Protein AF-A0A7D9N8J7-F1 (afdb_monomer)

Radius of gyration: 13.86 Å; Cα contacts (8 Å, |Δi|>4): 84; chains: 1; bounding box: 30×39×34 Å

pLDDT: mean 76.43, std 18.65, range [36.56, 96.25]

Solvent-accessible surface area (backbone atoms only — not comparable to full-atom values): 6047 Å² total; per-residue (Å²): 134,86,52,71,68,56,57,50,52,55,57,58,65,68,59,74,75,86,55,72,57,68,64,54,22,53,54,31,59,67,36,69,68,50,44,49,55,49,63,79,37,50,94,77,57,44,71,71,30,48,65,73,14,34,67,41,48,27,50,48,54,52,48,75,71,39,90,64,67,89,46,85,66,48,40,81,42,85,42,80,38,82,88,80,52,32,48,41,74,46,77,43,52,57,76,63,77,77,73,125

Nearest PDB structures (foldseek):
  6r1h-assembly2_B  TM=4.543E-01  e=5.244E+00  Arabidopsis thaliana
  6qpw-assembly1_E  TM=4.116E-01  e=9.368E+00  Saccharomyces cerevisiae S288C
  3h95-assembly1_A-2  TM=3.455E-01  e=7.721E+00  Homo sapiens

Mean predicted aligned error: 9.59 Å

Foldseek 3Di:
DDDPVNVVVVVVVVPPPPDPLVVLLVVLCVDPQNVVVCVVCVVLQDPVQSVVASNQSSVLVVQQPDPPCVDPQKHWDWDQDPVVSHIHIDIDGPVVVPDD

Secondary structure (DSSP, 8-state):
---HHHHHHHHHHHS---S-HHHHHHHHTTSHHHHHHHHHTTTT--HHHHHHHHHHHHHHHHHHHSS--SSTTEEEEEEEETTTTEEEEEEEEGGGGG--

InterPro domains:
  IPR009928 Primosomal DnaI, N-terminal [PF07319] (1-91)

Structure (mmCIF, N/CA/C/O backbone):
data_AF-A0A7D9N8J7-F1
#
_entry.id   AF-A0A7D9N8J7-F1
#
loop_
_atom_site.group_PDB
_atom_site.id
_atom_site.type_symbol
_atom_site.label_atom_id
_atom_site.label_alt_id
_atom_site.label_comp_id
_atom_site.label_asym_id
_atom_site.label_entity_id
_atom_site.label_seq_id
_atom_site.pdbx_PDB_ins_code
_atom_site.Cartn_x
_atom_site.Cartn_y
_atom_site.Cartn_z
_atom_site.occupancy
_atom_site.B_iso_or_equiv
_atom_site.auth_seq_id
_atom_site.auth_comp_id
_atom_site.auth_asym_id
_atom_site.auth_atom_id
_atom_site.pdbx_PDB_model_num
ATOM 1 N N . MET A 1 1 ? 2.608 -29.585 -0.948 1.00 43.84 1 MET A N 1
ATOM 2 C CA . MET A 1 1 ? 3.136 -28.575 -1.893 1.00 43.84 1 MET A CA 1
ATOM 3 C C . MET A 1 1 ? 3.108 -27.253 -1.153 1.00 43.84 1 MET A C 1
ATOM 5 O O . MET A 1 1 ? 2.087 -26.992 -0.536 1.00 43.84 1 MET A O 1
ATOM 9 N N . ARG A 1 2 ? 4.213 -26.500 -1.114 1.00 43.16 2 ARG A N 1
ATOM 10 C CA . ARG A 1 2 ? 4.204 -25.155 -0.517 1.00 43.16 2 ARG A CA 1
ATOM 11 C C . ARG A 1 2 ? 3.574 -24.191 -1.511 1.00 43.16 2 ARG A C 1
ATOM 13 O O . ARG A 1 2 ? 3.880 -24.290 -2.701 1.00 43.16 2 ARG A O 1
ATOM 20 N N . SER A 1 3 ? 2.700 -23.313 -1.042 1.00 54.78 3 SER A N 1
ATOM 21 C CA . SER A 1 3 ? 2.109 -22.279 -1.895 1.00 54.78 3 SER A CA 1
ATOM 22 C C . SER A 1 3 ? 3.145 -21.200 -2.191 1.00 54.78 3 SER A C 1
ATOM 24 O O . SER A 1 3 ? 4.033 -20.947 -1.375 1.00 54.78 3 SER A O 1
ATOM 26 N N . LEU A 1 4 ? 3.036 -20.547 -3.350 1.00 50.16 4 LEU A N 1
ATOM 27 C CA . LEU A 1 4 ? 3.903 -19.415 -3.690 1.00 50.16 4 LEU A CA 1
ATOM 28 C C . LEU A 1 4 ? 3.849 -18.342 -2.590 1.00 50.16 4 LEU A C 1
ATOM 30 O O . LEU A 1 4 ? 4.886 -17.813 -2.202 1.00 50.16 4 LEU A O 1
ATOM 34 N N . ASP A 1 5 ? 2.675 -18.139 -1.991 1.00 41.91 5 ASP A N 1
ATOM 35 C CA . ASP A 1 5 ? 2.451 -17.246 -0.851 1.00 41.91 5 ASP A CA 1
ATOM 36 C C . ASP A 1 5 ? 3.320 -17.576 0.375 1.00 41.91 5 ASP A C 1
ATOM 38 O O . ASP A 1 5 ? 3.827 -16.670 1.035 1.00 41.91 5 ASP A O 1
ATOM 42 N N . GLU A 1 6 ? 3.554 -18.861 0.669 1.00 47.78 6 GLU A N 1
ATOM 43 C CA . GLU A 1 6 ? 4.419 -19.277 1.785 1.00 47.78 6 GLU A CA 1
ATOM 44 C C . GLU A 1 6 ? 5.891 -18.977 1.495 1.00 47.78 6 GLU A C 1
ATOM 46 O O . GLU A 1 6 ? 6.622 -18.530 2.379 1.00 47.78 6 GLU A O 1
ATOM 51 N N . ILE A 1 7 ? 6.321 -19.179 0.246 1.00 56.47 7 ILE A N 1
ATOM 52 C CA . ILE A 1 7 ? 7.697 -18.910 -0.188 1.00 56.47 7 ILE A CA 1
ATOM 53 C C . ILE A 1 7 ? 7.980 -17.405 -0.127 1.00 56.47 7 ILE A C 1
ATOM 55 O O . ILE A 1 7 ? 9.031 -16.992 0.373 1.00 56.47 7 ILE A O 1
ATOM 59 N N . PHE A 1 8 ? 7.024 -16.585 -0.574 1.00 45.03 8 PHE A N 1
ATOM 60 C CA . PHE A 1 8 ? 7.106 -15.134 -0.455 1.00 45.03 8 PHE A CA 1
ATOM 61 C C . PHE A 1 8 ? 7.157 -14.712 1.016 1.00 45.03 8 PHE A C 1
ATOM 63 O O . PHE A 1 8 ? 8.079 -13.998 1.415 1.00 45.03 8 PHE A O 1
ATOM 70 N N . ALA A 1 9 ? 6.244 -15.212 1.855 1.00 52.72 9 ALA A N 1
ATOM 71 C CA . ALA A 1 9 ? 6.197 -14.875 3.275 1.00 52.72 9 ALA A CA 1
ATOM 72 C C . ALA A 1 9 ? 7.506 -15.205 4.019 1.00 52.72 9 ALA A C 1
ATOM 74 O O . ALA A 1 9 ? 7.957 -14.406 4.843 1.00 52.72 9 ALA A O 1
ATOM 75 N N . GLU A 1 10 ? 8.154 -16.339 3.726 1.00 55.59 10 GLU A N 1
ATOM 76 C CA . GLU A 1 10 ? 9.442 -16.711 4.331 1.00 55.59 10 GLU A CA 1
ATOM 77 C C . GLU A 1 10 ? 10.593 -15.776 3.922 1.00 55.59 10 GLU A C 1
ATOM 79 O O . GLU A 1 10 ? 11.420 -15.412 4.767 1.00 55.59 10 GLU A O 1
ATOM 84 N N . GLN A 1 11 ? 10.640 -15.350 2.654 1.00 51.75 11 GLN A N 1
ATOM 85 C CA . GLN A 1 11 ? 11.643 -14.397 2.163 1.00 51.75 11 GLN A CA 1
ATOM 86 C C . GLN A 1 11 ? 11.451 -13.005 2.781 1.00 51.75 11 GLN A C 1
ATOM 88 O O . GLN A 1 11 ? 12.419 -12.397 3.250 1.00 51.75 11 GLN A O 1
ATOM 93 N N . PHE A 1 12 ? 10.202 -12.545 2.903 1.00 52.69 12 PHE A N 1
ATOM 94 C CA . PHE A 1 12 ? 9.871 -11.278 3.563 1.00 52.69 12 PHE A CA 1
ATOM 95 C C . PHE A 1 12 ? 10.220 -11.275 5.054 1.00 52.69 12 PHE A C 1
ATOM 97 O O . PHE A 1 12 ? 10.725 -10.281 5.577 1.00 52.69 12 PHE A O 1
ATOM 104 N N . LYS A 1 13 ? 10.021 -12.400 5.752 1.00 52.97 13 LYS A N 1
ATOM 105 C CA . LYS A 1 13 ? 10.312 -12.527 7.190 1.00 52.97 13 LYS A CA 1
ATOM 106 C C . LYS A 1 13 ? 11.812 -12.480 7.503 1.00 52.97 13 LYS A C 1
ATOM 108 O O . LYS A 1 13 ? 12.195 -12.039 8.586 1.00 52.97 13 LYS A O 1
ATOM 113 N N . LYS A 1 14 ? 12.665 -12.932 6.572 1.00 49.94 14 LYS A N 1
ATOM 114 C CA . LYS A 1 14 ? 14.131 -12.955 6.735 1.00 49.94 14 LYS A CA 1
ATOM 115 C C . LYS A 1 14 ? 14.789 -11.584 6.580 1.00 49.94 14 LYS A C 1
ATOM 117 O O . LYS A 1 14 ? 15.832 -11.350 7.193 1.00 49.94 14 LYS A O 1
ATOM 122 N N . ARG A 1 15 ? 14.183 -10.654 5.836 1.00 53.06 15 ARG A N 1
ATOM 123 C CA . ARG A 1 15 ? 14.624 -9.254 5.761 1.00 53.06 15 ARG A CA 1
ATOM 124 C C . ARG A 1 15 ? 14.155 -8.495 7.002 1.00 53.06 15 ARG A C 1
ATOM 126 O O . ARG A 1 15 ? 13.198 -7.732 6.972 1.00 53.06 15 ARG A O 1
ATOM 133 N N . ASN A 1 16 ? 14.843 -8.734 8.117 1.00 44.56 16 ASN A N 1
ATOM 134 C CA . ASN A 1 16 ? 14.733 -8.003 9.381 1.00 44.56 16 ASN A CA 1
ATOM 135 C C . ASN A 1 16 ? 14.897 -6.481 9.153 1.00 44.56 16 ASN A C 1
ATOM 137 O O . ASN A 1 16 ? 15.972 -5.913 9.328 1.00 44.56 16 ASN A O 1
ATOM 141 N N . LEU A 1 17 ? 13.812 -5.810 8.763 1.00 49.56 17 LEU A N 1
ATOM 142 C CA . LEU A 1 17 ? 13.689 -4.362 8.625 1.00 49.56 17 LEU A CA 1
ATOM 143 C C . LEU A 1 17 ? 13.660 -3.726 10.025 1.00 49.56 17 LEU A C 1
ATOM 145 O O . LEU A 1 17 ? 12.630 -3.240 10.483 1.00 49.56 17 LEU A O 1
ATOM 149 N N . LYS A 1 18 ? 14.786 -3.753 10.741 1.00 44.84 18 LYS A N 1
ATOM 150 C CA . LYS A 1 18 ? 15.059 -2.835 11.858 1.00 44.84 18 LYS A CA 1
ATOM 151 C C . LYS A 1 18 ? 15.756 -1.588 11.309 1.00 44.84 18 LYS A C 1
ATOM 153 O O . LYS A 1 18 ? 16.873 -1.268 11.683 1.00 44.84 18 LYS A O 1
ATOM 158 N N . PHE A 1 19 ? 15.090 -0.917 10.382 1.00 46.72 19 PHE A N 1
ATOM 159 C CA . PHE A 1 19 ? 15.354 0.474 10.026 1.00 46.72 19 PHE A CA 1
ATOM 160 C C . PHE A 1 19 ? 14.127 1.271 10.441 1.00 46.72 19 PHE A C 1
ATOM 162 O O . PHE A 1 19 ? 13.075 0.670 10.653 1.00 46.72 19 PHE A O 1
ATOM 169 N N . ASP A 1 20 ? 14.259 2.579 10.632 1.00 57.53 20 ASP A N 1
ATOM 170 C CA . ASP A 1 20 ? 13.197 3.464 11.112 1.00 57.53 20 ASP A CA 1
ATOM 171 C C . ASP A 1 20 ? 11.986 3.458 10.153 1.00 57.53 20 ASP A C 1
ATOM 173 O O . ASP A 1 20 ? 11.822 4.311 9.278 1.00 57.53 20 ASP A O 1
ATOM 177 N N . LYS A 1 21 ? 11.156 2.410 10.280 1.00 54.03 21 LYS A N 1
ATOM 178 C CA . LYS A 1 21 ? 10.086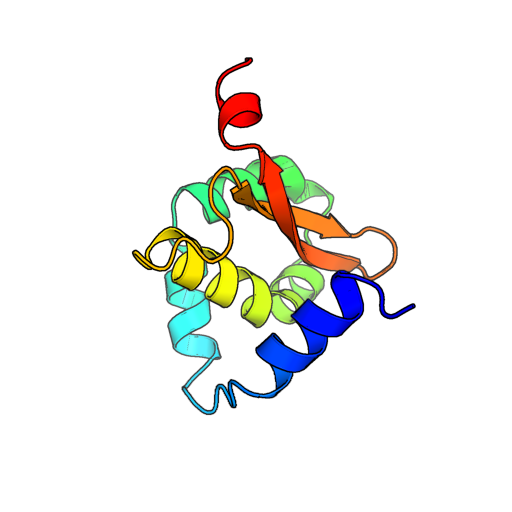 2.033 9.346 1.00 54.03 21 LYS A CA 1
ATOM 179 C C . LYS A 1 21 ? 9.091 3.160 9.171 1.00 54.03 21 LYS A C 1
ATOM 181 O O . LYS A 1 21 ? 8.436 3.238 8.144 1.00 54.03 21 LYS A O 1
ATOM 186 N N . LYS A 1 22 ? 8.950 4.009 10.185 1.00 58.03 22 LYS A N 1
ATOM 187 C CA . LYS A 1 22 ? 7.972 5.087 10.185 1.00 58.03 22 LYS A CA 1
ATOM 188 C C . LYS A 1 22 ? 8.411 6.218 9.257 1.00 58.03 22 LYS A C 1
ATOM 190 O O . LYS A 1 22 ? 7.606 6.683 8.455 1.00 58.03 22 LYS A O 1
ATOM 195 N N . SER A 1 23 ? 9.685 6.597 9.317 1.00 65.50 23 SER A N 1
ATOM 196 C CA . SER A 1 23 ? 10.274 7.641 8.474 1.00 65.50 23 SER A CA 1
ATOM 197 C C . SER A 1 23 ? 10.308 7.207 7.003 1.00 65.50 23 SER A C 1
ATOM 199 O O . SER A 1 23 ? 9.793 7.913 6.139 1.00 65.50 23 SER A O 1
ATOM 201 N N . LEU A 1 24 ? 10.776 5.984 6.733 1.00 68.75 24 LEU A N 1
ATOM 202 C CA . LEU A 1 24 ? 10.837 5.427 5.376 1.00 68.75 24 LEU A CA 1
ATOM 203 C C . LEU A 1 24 ? 9.453 5.124 4.781 1.00 68.75 24 LEU A C 1
ATOM 205 O O . LEU A 1 24 ? 9.224 5.334 3.593 1.00 68.75 24 LEU A O 1
ATOM 209 N N . ALA A 1 25 ? 8.492 4.677 5.593 1.00 69.19 25 ALA A N 1
ATOM 210 C CA . ALA A 1 25 ? 7.127 4.502 5.106 1.00 69.19 25 ALA A CA 1
ATOM 211 C C . ALA A 1 25 ? 6.448 5.843 4.808 1.00 69.19 25 ALA A C 1
ATOM 213 O O . ALA A 1 25 ? 5.637 5.915 3.892 1.00 69.19 25 ALA A O 1
ATOM 214 N N . THR A 1 26 ? 6.793 6.913 5.531 1.00 75.38 26 THR A N 1
ATOM 215 C CA . THR A 1 26 ? 6.281 8.258 5.227 1.00 75.38 26 THR A CA 1
ATOM 216 C C . THR A 1 26 ? 6.816 8.765 3.886 1.00 75.38 26 THR A C 1
ATOM 218 O O . THR A 1 26 ? 6.080 9.399 3.134 1.00 75.38 26 THR A O 1
ATOM 221 N N . GLU A 1 27 ? 8.063 8.443 3.539 1.00 84.62 27 GLU A N 1
ATOM 222 C CA . GLU A 1 27 ? 8.602 8.698 2.200 1.00 84.62 27 GLU A CA 1
ATOM 223 C C . GLU A 1 27 ? 7.856 7.888 1.130 1.00 84.62 27 GLU A C 1
ATOM 225 O O . GLU A 1 27 ? 7.445 8.448 0.117 1.00 84.62 27 GLU A O 1
ATOM 230 N N . ALA A 1 28 ? 7.574 6.608 1.385 1.00 88.94 28 ALA A N 1
ATOM 231 C CA . ALA A 1 28 ? 6.815 5.768 0.460 1.00 88.94 28 ALA A CA 1
ATOM 232 C C . ALA A 1 28 ? 5.384 6.289 0.208 1.00 88.94 28 ALA A C 1
ATOM 234 O O . ALA A 1 28 ? 4.879 6.180 -0.905 1.00 88.94 28 ALA A O 1
ATOM 235 N N . LEU A 1 29 ? 4.747 6.937 1.193 1.00 90.88 29 LEU A N 1
ATOM 236 C CA . LEU A 1 29 ? 3.458 7.621 0.996 1.00 90.88 29 LEU A CA 1
ATOM 237 C C . LEU A 1 29 ? 3.537 8.803 0.022 1.00 90.88 29 LEU A C 1
ATOM 239 O O . LEU A 1 29 ? 2.502 9.274 -0.454 1.00 90.88 29 LEU A O 1
ATOM 243 N N . ASN A 1 30 ? 4.737 9.311 -0.267 1.00 92.88 30 ASN A N 1
ATOM 244 C CA . ASN A 1 30 ? 4.918 10.371 -1.245 1.00 92.88 30 ASN A CA 1
ATOM 245 C C . ASN A 1 30 ? 5.026 9.881 -2.684 1.00 92.88 30 ASN A C 1
ATOM 247 O O . ASN A 1 30 ? 4.901 10.718 -3.584 1.00 92.88 30 ASN A O 1
ATOM 251 N N . ASP A 1 31 ? 5.197 8.577 -2.889 1.00 94.31 31 ASP A N 1
ATOM 252 C CA . ASP A 1 31 ? 5.302 7.974 -4.206 1.00 94.31 31 ASP A CA 1
ATOM 253 C C . ASP A 1 31 ? 4.029 8.216 -5.048 1.00 94.31 31 ASP A C 1
ATOM 255 O O . ASP A 1 31 ? 2.916 8.061 -4.530 1.00 94.31 31 ASP A O 1
ATOM 259 N N . PRO A 1 32 ? 4.149 8.603 -6.336 1.00 94.94 32 PRO A N 1
ATOM 260 C CA . PRO A 1 32 ? 2.989 8.916 -7.172 1.00 94.94 32 PRO A CA 1
ATOM 261 C C . PRO A 1 32 ? 1.992 7.762 -7.313 1.00 94.94 32 PRO A C 1
ATOM 263 O O . PRO A 1 32 ? 0.783 7.996 -7.311 1.00 94.94 32 PRO A O 1
ATOM 266 N N . GLU A 1 33 ? 2.477 6.524 -7.406 1.00 93.88 33 GLU A N 1
ATOM 267 C CA . GLU A 1 33 ? 1.628 5.349 -7.603 1.00 93.88 33 GLU A CA 1
ATOM 268 C C . GLU A 1 33 ? 0.883 4.990 -6.316 1.00 93.88 33 GLU A C 1
ATOM 270 O O . GLU A 1 33 ? -0.322 4.735 -6.338 1.00 93.88 33 GLU A O 1
ATOM 275 N N . VAL A 1 34 ? 1.567 5.105 -5.172 1.00 95.38 34 VAL A N 1
ATOM 276 C CA . VAL A 1 34 ? 0.949 4.983 -3.845 1.00 95.38 34 VAL A CA 1
ATOM 277 C C . VAL A 1 34 ? -0.133 6.046 -3.657 1.00 95.38 34 VAL A C 1
ATOM 279 O O . VAL A 1 34 ? -1.257 5.720 -3.277 1.00 95.38 34 VAL A O 1
ATOM 282 N N . LYS A 1 35 ? 0.158 7.317 -3.961 1.00 95.94 35 LYS A N 1
ATOM 283 C CA . LYS A 1 35 ? -0.823 8.411 -3.863 1.00 95.94 35 LYS A CA 1
ATOM 284 C C . LYS A 1 35 ? -2.040 8.172 -4.751 1.00 95.94 35 LYS A C 1
ATOM 286 O O . LYS A 1 35 ? -3.167 8.379 -4.298 1.00 95.94 35 LYS A O 1
ATOM 291 N N . ASN A 1 36 ? -1.827 7.721 -5.988 1.00 96.25 36 ASN A N 1
ATOM 292 C CA . ASN A 1 36 ? -2.914 7.406 -6.907 1.00 96.25 36 ASN A CA 1
ATOM 293 C C . ASN A 1 36 ? -3.791 6.269 -6.363 1.00 96.25 36 ASN A C 1
ATOM 295 O O . ASN A 1 36 ? -5.008 6.426 -6.268 1.00 96.25 36 ASN A O 1
ATOM 299 N N . PHE A 1 37 ? -3.173 5.174 -5.914 1.00 96.12 37 PHE A N 1
ATOM 300 C CA . PHE A 1 37 ? -3.880 4.040 -5.324 1.00 96.12 37 PHE A CA 1
ATOM 301 C C . PHE A 1 37 ? -4.710 4.447 -4.095 1.00 96.12 37 PHE A C 1
ATOM 303 O O . PHE A 1 37 ? -5.885 4.087 -3.990 1.00 96.12 37 PHE A O 1
ATOM 310 N N . LEU A 1 38 ? -4.131 5.237 -3.183 1.00 95.19 38 LEU A N 1
ATOM 311 C CA . LEU A 1 38 ? -4.829 5.737 -1.996 1.00 95.19 38 LEU A CA 1
ATOM 312 C C . LEU A 1 38 ? -6.004 6.650 -2.363 1.00 95.19 38 LEU A C 1
ATOM 314 O O . LEU A 1 38 ? -7.060 6.551 -1.747 1.00 95.19 38 LEU A O 1
ATOM 318 N N . SER A 1 39 ? -5.849 7.503 -3.378 1.00 95.50 39 SER A N 1
ATOM 319 C CA . SER A 1 39 ? -6.918 8.383 -3.865 1.00 95.50 39 SER A CA 1
ATOM 320 C C . SER A 1 39 ? -8.089 7.591 -4.454 1.00 95.50 39 SER A C 1
ATOM 322 O O . SER A 1 39 ? -9.246 7.844 -4.114 1.00 95.50 39 SER A O 1
ATOM 324 N N . GLN A 1 40 ? -7.793 6.581 -5.279 1.00 95.88 40 GLN A N 1
ATOM 325 C CA . GLN A 1 40 ? -8.797 5.705 -5.894 1.00 95.88 40 GLN A CA 1
ATOM 326 C C . GLN A 1 40 ? -9.563 4.858 -4.868 1.00 95.88 40 GLN A C 1
ATOM 328 O O . GLN A 1 40 ? -10.709 4.493 -5.107 1.00 95.88 40 GLN A O 1
ATOM 333 N N . ASN A 1 41 ? -8.950 4.574 -3.718 1.00 93.94 41 ASN A N 1
ATOM 334 C CA . ASN A 1 41 ? -9.512 3.725 -2.668 1.00 93.94 41 ASN A CA 1
ATOM 335 C C . ASN A 1 41 ? -9.808 4.498 -1.370 1.00 93.94 41 ASN A C 1
ATOM 337 O O . ASN A 1 41 ? -9.938 3.889 -0.306 1.00 93.94 41 ASN A O 1
ATOM 341 N N . LYS A 1 42 ? -9.919 5.831 -1.432 1.00 92.12 42 LYS A N 1
ATOM 342 C CA . LYS A 1 42 ? -10.066 6.707 -0.254 1.00 92.12 42 LYS A CA 1
ATOM 343 C C . LYS A 1 42 ? -11.257 6.346 0.642 1.00 92.12 42 LYS A C 1
ATOM 345 O O . LYS A 1 42 ? -11.188 6.528 1.852 1.00 92.12 42 LYS A O 1
ATOM 350 N N . ASP A 1 43 ? -12.325 5.806 0.053 1.00 93.94 43 ASP A N 1
ATOM 351 C CA . ASP A 1 43 ? -13.550 5.437 0.770 1.00 93.94 43 ASP A CA 1
ATOM 352 C C . ASP A 1 43 ? -13.387 4.115 1.547 1.00 93.94 43 ASP A C 1
ATOM 354 O O . ASP A 1 43 ? -14.125 3.840 2.491 1.00 93.94 43 ASP A O 1
ATOM 358 N N . LEU A 1 44 ? -12.391 3.302 1.176 1.00 92.62 44 LEU A N 1
ATOM 359 C CA . LEU A 1 44 ? -12.079 2.011 1.793 1.00 92.62 44 LEU A CA 1
ATOM 360 C C . LEU A 1 44 ? -10.887 2.107 2.755 1.00 92.62 44 LEU A C 1
ATOM 362 O O . LEU A 1 44 ? -10.850 1.428 3.784 1.00 92.62 44 LEU A O 1
ATOM 366 N N . ILE A 1 45 ? -9.903 2.949 2.434 1.00 94.00 45 ILE A N 1
ATOM 367 C CA . ILE A 1 45 ? -8.630 3.036 3.149 1.00 94.00 45 ILE A CA 1
ATOM 368 C C . ILE A 1 45 ? -8.705 4.119 4.224 1.00 94.00 45 ILE A C 1
ATOM 370 O O . ILE A 1 45 ? -8.422 5.294 4.012 1.00 94.00 45 ILE A O 1
ATOM 374 N N . THR A 1 46 ? -9.047 3.688 5.433 1.00 94.06 46 THR A N 1
ATOM 375 C CA . THR A 1 46 ? -9.016 4.540 6.629 1.00 94.06 46 THR A CA 1
ATOM 376 C C . THR A 1 46 ? -7.593 4.692 7.187 1.00 94.06 46 THR A C 1
ATOM 378 O O . THR A 1 46 ? -6.717 3.864 6.930 1.00 94.06 46 THR A O 1
ATOM 381 N N . GLN A 1 47 ? -7.356 5.702 8.034 1.00 89.62 47 GLN A N 1
ATOM 382 C CA . GLN A 1 47 ? -6.051 5.902 8.684 1.00 89.62 47 GLN A CA 1
ATOM 383 C C . GLN A 1 47 ? -5.538 4.662 9.454 1.00 89.62 47 GLN A C 1
ATOM 385 O O . GLN A 1 47 ? -4.347 4.362 9.359 1.00 89.62 47 GLN A O 1
ATOM 390 N N . PRO A 1 48 ? -6.373 3.891 10.186 1.00 91.56 48 PRO A N 1
ATOM 391 C CA . PRO A 1 48 ? -5.931 2.640 10.803 1.00 91.56 48 PRO A CA 1
ATOM 392 C C . PRO A 1 48 ? -5.447 1.590 9.796 1.00 91.56 48 PRO A C 1
ATOM 394 O O . PRO A 1 48 ? -4.450 0.917 10.060 1.00 91.56 48 PRO A O 1
ATOM 397 N N . ILE A 1 49 ? -6.125 1.459 8.651 1.00 91.81 49 ILE A N 1
ATOM 398 C CA . ILE A 1 49 ? -5.734 0.542 7.568 1.00 91.81 49 ILE A CA 1
ATOM 399 C C . ILE A 1 49 ? -4.402 0.995 6.975 1.00 91.81 49 ILE A C 1
ATOM 401 O O . ILE A 1 49 ? -3.475 0.194 6.851 1.00 91.81 49 ILE A O 1
ATOM 405 N N . LEU A 1 50 ? -4.274 2.293 6.694 1.00 89.81 50 LEU A N 1
ATOM 406 C CA . LEU A 1 50 ? -3.045 2.891 6.188 1.00 89.81 50 LEU A CA 1
ATOM 407 C C . LEU A 1 50 ? -1.863 2.619 7.127 1.00 89.81 50 LEU A C 1
ATOM 409 O O . LEU A 1 50 ? -0.846 2.082 6.698 1.00 89.81 50 LEU A O 1
ATOM 413 N N . ASN A 1 51 ? -2.034 2.891 8.425 1.00 87.19 51 ASN A N 1
ATOM 414 C CA . ASN A 1 51 ? -1.006 2.688 9.448 1.00 87.19 51 ASN A CA 1
ATOM 415 C C . ASN A 1 51 ? -0.548 1.225 9.547 1.00 87.19 51 ASN A C 1
ATOM 417 O O . ASN A 1 51 ? 0.647 0.961 9.677 1.00 87.19 51 ASN A O 1
ATOM 421 N N . ARG A 1 52 ? -1.484 0.269 9.472 1.00 87.31 52 ARG A N 1
ATOM 422 C CA . ARG A 1 52 ? -1.172 -1.172 9.484 1.00 87.31 52 ARG A CA 1
ATOM 423 C C . ARG A 1 52 ? -0.423 -1.617 8.230 1.00 87.31 52 ARG A C 1
ATOM 425 O O . ARG A 1 52 ? 0.353 -2.564 8.292 1.00 87.31 52 ARG A O 1
ATOM 432 N N . SER A 1 53 ? -0.631 -0.915 7.122 1.00 92.00 53 SER A N 1
ATOM 433 C CA . SER A 1 53 ? -0.109 -1.290 5.809 1.00 92.00 53 SER A CA 1
ATOM 434 C C . SER A 1 53 ? 1.186 -0.572 5.428 1.00 92.00 53 SER A C 1
ATOM 436 O O . SER A 1 53 ? 1.758 -0.871 4.385 1.00 92.00 53 SER A O 1
ATOM 438 N N . LEU A 1 54 ? 1.694 0.333 6.274 1.00 88.81 54 LEU A N 1
ATOM 439 C CA . LEU A 1 54 ? 2.912 1.114 6.019 1.00 88.81 54 LEU A CA 1
ATOM 440 C C . LEU A 1 54 ? 4.125 0.254 5.636 1.00 88.81 54 LEU A C 1
ATOM 442 O O . LEU A 1 54 ? 4.908 0.656 4.782 1.00 88.81 54 LEU A O 1
ATOM 446 N N . SER A 1 55 ? 4.271 -0.937 6.232 1.00 87.06 55 SER A N 1
ATOM 447 C CA . SER A 1 55 ? 5.370 -1.851 5.874 1.00 87.06 55 SER A CA 1
ATOM 448 C C . SER A 1 55 ? 5.239 -2.380 4.442 1.00 87.06 55 SER A C 1
ATOM 450 O O . SER A 1 55 ? 6.236 -2.436 3.733 1.00 87.06 55 SER A O 1
ATOM 452 N N . ASN A 1 56 ? 4.022 -2.709 4.002 1.00 90.06 56 ASN A N 1
ATOM 453 C CA . ASN A 1 56 ? 3.766 -3.202 2.647 1.00 90.06 56 ASN A CA 1
ATOM 454 C C . ASN A 1 56 ? 3.904 -2.082 1.611 1.00 90.06 56 ASN A C 1
ATOM 456 O O . ASN A 1 56 ? 4.459 -2.298 0.544 1.00 90.06 56 ASN A O 1
ATOM 460 N N . ILE A 1 57 ? 3.450 -0.870 1.939 1.00 91.50 57 ILE A N 1
ATOM 461 C CA . ILE A 1 57 ? 3.612 0.302 1.067 1.00 91.50 57 ILE A CA 1
ATOM 462 C C . ILE A 1 57 ? 5.097 0.622 0.866 1.00 91.50 57 ILE A C 1
ATOM 464 O O . ILE A 1 57 ? 5.531 0.860 -0.257 1.00 91.50 57 ILE A O 1
ATOM 468 N N . TYR A 1 58 ? 5.884 0.600 1.945 1.00 90.44 58 TYR A N 1
ATOM 469 C CA . TYR A 1 58 ? 7.331 0.777 1.856 1.00 90.44 58 TYR A CA 1
ATOM 470 C C . TYR A 1 58 ? 7.979 -0.294 0.972 1.00 90.44 58 TYR A C 1
ATOM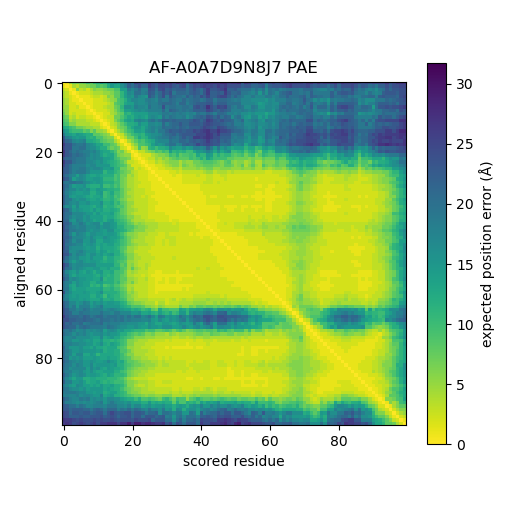 472 O O . TYR A 1 58 ? 8.744 0.031 0.067 1.00 90.44 58 TYR A O 1
ATOM 480 N N . GLU A 1 59 ? 7.647 -1.562 1.211 1.00 86.81 59 GLU A N 1
ATOM 481 C CA . GLU A 1 59 ? 8.222 -2.684 0.473 1.00 86.81 59 GLU A CA 1
ATOM 482 C C . GLU A 1 59 ? 7.849 -2.638 -1.019 1.00 86.81 59 GLU A C 1
ATOM 484 O O . GLU A 1 59 ? 8.699 -2.884 -1.868 1.00 86.81 59 GLU A O 1
ATOM 489 N N . PHE A 1 60 ? 6.628 -2.217 -1.355 1.00 91.06 60 PHE A N 1
ATOM 490 C CA . PHE A 1 60 ? 6.197 -1.973 -2.731 1.00 91.06 60 PHE A CA 1
ATOM 491 C C . PHE A 1 60 ? 7.084 -0.939 -3.444 1.00 91.06 60 PHE A C 1
ATOM 493 O O . PHE A 1 60 ? 7.619 -1.211 -4.521 1.00 91.06 60 PHE A O 1
ATOM 500 N N . VAL A 1 61 ? 7.293 0.230 -2.825 1.00 90.81 61 VAL A N 1
ATOM 501 C CA . VAL A 1 61 ? 8.143 1.293 -3.391 1.00 90.81 61 VAL A CA 1
ATOM 502 C C . VAL A 1 61 ? 9.600 0.839 -3.487 1.00 90.81 61 VAL A C 1
ATOM 504 O O . VAL A 1 61 ? 10.288 1.153 -4.456 1.00 90.81 61 VAL A O 1
ATOM 507 N N . HIS A 1 62 ? 10.082 0.075 -2.508 1.00 86.88 62 HIS A N 1
ATOM 508 C CA . HIS A 1 62 ? 11.428 -0.477 -2.553 1.00 86.88 62 HIS A CA 1
ATOM 509 C C . HIS A 1 62 ? 11.601 -1.460 -3.719 1.00 86.88 62 HIS A C 1
ATOM 511 O O . HIS A 1 62 ? 12.568 -1.343 -4.469 1.00 86.88 62 HIS A O 1
ATOM 517 N N . GLN A 1 63 ? 10.655 -2.381 -3.915 1.00 85.19 63 GLN A N 1
ATOM 518 C CA . GLN A 1 63 ? 10.717 -3.385 -4.978 1.00 85.19 63 GLN A CA 1
ATOM 519 C C . GLN A 1 63 ? 10.618 -2.781 -6.369 1.00 85.19 63 GLN A C 1
ATOM 521 O O . GLN A 1 63 ? 11.439 -3.112 -7.220 1.00 85.19 63 GLN A O 1
ATOM 526 N N . LYS A 1 64 ? 9.667 -1.866 -6.600 1.00 85.19 64 LYS A N 1
ATOM 527 C CA . LYS A 1 64 ? 9.496 -1.249 -7.923 1.00 85.19 64 LYS A CA 1
ATOM 528 C C . LYS A 1 64 ? 10.732 -0.448 -8.356 1.00 85.19 64 LYS A C 1
ATOM 530 O O . LYS A 1 64 ? 11.030 -0.365 -9.540 1.00 85.19 64 LYS A O 1
ATOM 535 N N . ASN A 1 65 ? 11.438 0.149 -7.390 1.00 83.56 65 ASN A N 1
ATOM 536 C CA . ASN A 1 65 ? 12.644 0.939 -7.634 1.00 83.56 65 ASN A CA 1
ATOM 537 C C . ASN A 1 65 ? 13.912 0.075 -7.664 1.00 83.56 65 ASN A C 1
ATOM 539 O O . ASN A 1 65 ? 14.966 0.538 -8.099 1.00 83.56 65 ASN A O 1
ATOM 543 N N . SER A 1 66 ? 13.842 -1.163 -7.174 1.00 77.19 66 SER A N 1
ATOM 544 C CA . SER A 1 66 ? 14.958 -2.091 -7.252 1.00 77.19 66 SER A CA 1
ATOM 545 C C . SER A 1 66 ? 15.070 -2.646 -8.674 1.00 77.19 66 SER A C 1
ATOM 547 O O . SER A 1 66 ? 14.085 -3.067 -9.269 1.00 77.19 66 SER A O 1
ATOM 549 N N . ASN A 1 67 ? 16.292 -2.718 -9.209 1.00 63.88 67 ASN A N 1
ATOM 550 C CA . ASN A 1 67 ? 16.579 -3.449 -10.454 1.00 63.88 67 ASN A CA 1
ATOM 551 C C . ASN A 1 67 ? 16.447 -4.977 -10.292 1.00 63.88 67 ASN A C 1
ATOM 553 O O . ASN A 1 67 ? 16.747 -5.732 -11.219 1.00 63.88 67 ASN A O 1
ATOM 557 N N . ASP A 1 68 ? 16.042 -5.430 -9.107 1.00 59.81 68 ASP A N 1
ATOM 558 C CA . ASP A 1 68 ? 15.840 -6.824 -8.777 1.00 59.81 68 ASP A CA 1
ATOM 559 C C . ASP A 1 68 ? 14.497 -7.244 -9.383 1.00 59.81 68 ASP A C 1
ATOM 561 O O . ASP A 1 68 ? 13.440 -7.132 -8.762 1.00 59.81 68 ASP A O 1
ATOM 565 N N . LYS A 1 69 ? 14.526 -7.673 -10.650 1.00 58.09 69 LYS A N 1
ATOM 566 C CA . LYS A 1 69 ? 13.392 -8.332 -11.305 1.00 58.09 69 LYS A CA 1
ATOM 567 C C . LYS A 1 69 ? 13.187 -9.677 -10.619 1.00 58.09 69 LYS A C 1
ATOM 569 O O . LYS A 1 69 ? 13.573 -10.718 -11.141 1.00 58.0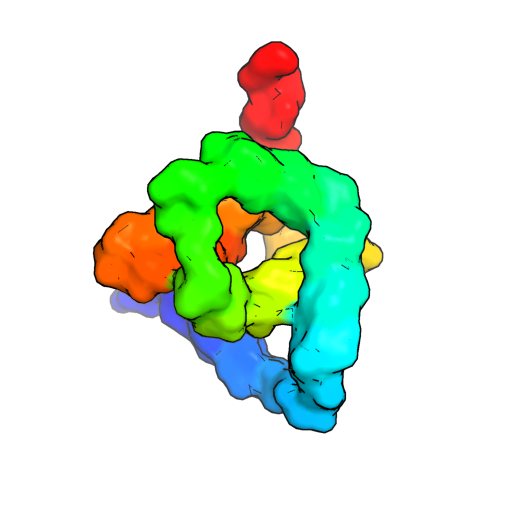9 69 LYS A O 1
ATOM 574 N N . THR A 1 70 ? 12.621 -9.650 -9.414 1.00 56.69 70 THR A N 1
ATOM 575 C CA . THR A 1 70 ? 12.501 -10.823 -8.541 1.00 56.69 70 THR A CA 1
ATOM 576 C C . THR A 1 70 ? 11.707 -11.936 -9.236 1.00 56.69 70 THR A C 1
ATOM 578 O O . THR A 1 70 ? 11.841 -13.104 -8.878 1.00 56.69 70 THR A O 1
ATOM 581 N N . IL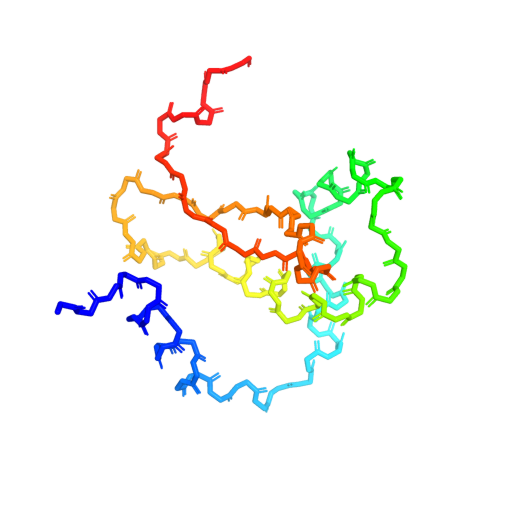E A 1 71 ? 10.912 -11.577 -10.259 1.00 64.75 71 ILE A N 1
ATOM 582 C CA . ILE A 1 71 ? 10.222 -12.480 -11.178 1.00 64.75 71 ILE A CA 1
ATOM 583 C C . ILE A 1 71 ? 10.154 -11.822 -12.571 1.00 64.75 71 ILE A C 1
ATOM 585 O O . ILE A 1 71 ? 9.468 -10.814 -12.756 1.00 64.75 71 ILE A O 1
ATOM 589 N N . ASP A 1 72 ? 10.857 -12.376 -13.561 1.00 70.12 72 ASP A N 1
ATOM 590 C CA . ASP A 1 72 ? 10.807 -11.881 -14.942 1.00 70.12 72 ASP A CA 1
ATOM 591 C C . ASP A 1 72 ? 9.372 -11.948 -15.498 1.00 70.12 72 ASP A C 1
ATOM 593 O O . ASP A 1 72 ? 8.699 -12.975 -15.418 1.00 70.12 72 ASP A O 1
ATOM 597 N N . GLY A 1 73 ? 8.898 -10.834 -16.063 1.00 74.31 73 GLY A N 1
ATOM 598 C CA . GLY A 1 73 ? 7.551 -10.721 -16.633 1.00 74.31 73 GLY A CA 1
ATOM 599 C C . GLY A 1 73 ? 6.435 -10.398 -15.635 1.00 74.31 73 GLY A C 1
ATOM 600 O O . GLY A 1 73 ? 5.281 -10.331 -16.057 1.00 74.31 73 GLY A O 1
ATOM 601 N N . TYR A 1 74 ? 6.758 -10.158 -14.358 1.00 76.75 74 TYR A N 1
ATOM 602 C CA . TYR A 1 74 ? 5.805 -9.695 -13.349 1.00 76.75 74 TYR A CA 1
ATOM 603 C C . TYR A 1 74 ? 6.239 -8.367 -12.713 1.00 76.75 74 TYR A C 1
ATOM 605 O O . TYR A 1 74 ? 7.425 -8.033 -12.654 1.00 76.75 74 TYR A O 1
ATOM 613 N N . GLN A 1 75 ? 5.267 -7.593 -12.234 1.00 82.50 75 GLN A N 1
ATOM 614 C CA . GLN A 1 75 ? 5.469 -6.341 -11.501 1.00 82.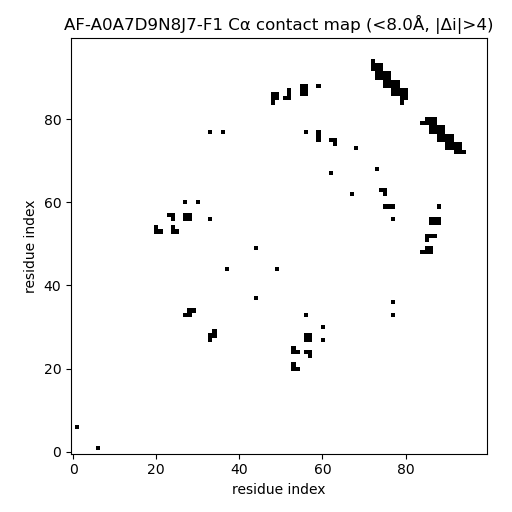50 75 GLN A CA 1
ATOM 615 C C . GLN A 1 75 ? 4.634 -6.341 -10.217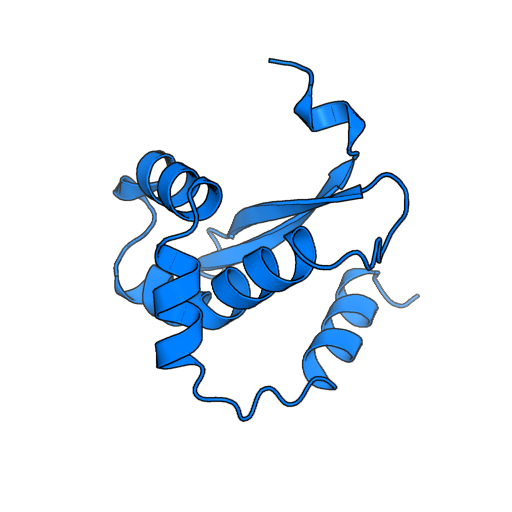 1.00 82.50 75 GLN A C 1
ATOM 617 O O . GLN A 1 75 ? 3.505 -6.849 -10.232 1.00 82.50 75 GLN A O 1
ATOM 622 N N . PRO A 1 76 ? 5.166 -5.796 -9.108 1.00 89.12 76 PRO A N 1
ATOM 623 C CA . PRO A 1 76 ? 4.384 -5.611 -7.899 1.00 89.12 76 PRO A CA 1
ATOM 624 C C . PRO A 1 76 ? 3.303 -4.549 -8.139 1.00 89.12 76 PRO A C 1
ATOM 626 O O . PRO A 1 76 ? 3.533 -3.569 -8.840 1.00 89.12 76 PRO A O 1
ATOM 629 N N . ILE A 1 77 ? 2.137 -4.734 -7.531 1.00 91.56 77 ILE A N 1
ATOM 630 C CA . ILE A 1 77 ? 1.023 -3.783 -7.496 1.00 91.56 77 ILE A CA 1
ATOM 631 C C . ILE A 1 77 ? 0.454 -3.719 -6.080 1.00 91.56 77 ILE A C 1
ATOM 633 O O . ILE A 1 77 ? 0.521 -4.693 -5.322 1.00 91.56 77 ILE A O 1
ATOM 637 N N . LEU A 1 78 ? -0.149 -2.585 -5.731 1.00 94.62 78 LEU A N 1
ATOM 638 C CA . LEU A 1 78 ? -0.918 -2.456 -4.497 1.00 94.62 78 LEU A CA 1
ATOM 639 C C . LEU A 1 78 ? -2.338 -2.988 -4.690 1.00 94.62 78 LEU A C 1
ATOM 641 O O . LEU A 1 78 ? -3.001 -2.689 -5.683 1.00 94.62 78 LEU A O 1
ATOM 645 N N . ALA A 1 79 ? -2.826 -3.737 -3.706 1.00 95.12 79 ALA A N 1
ATOM 646 C CA . ALA A 1 79 ? -4.207 -4.198 -3.655 1.00 95.12 79 ALA A CA 1
ATOM 647 C C . ALA A 1 79 ? -4.785 -4.024 -2.249 1.00 95.12 79 ALA A C 1
ATOM 649 O O . ALA A 1 79 ? -4.089 -4.201 -1.249 1.00 95.12 79 ALA A O 1
ATOM 650 N N . TYR A 1 80 ? -6.071 -3.683 -2.161 1.00 95.19 80 TYR A N 1
ATOM 651 C CA . TYR A 1 80 ? -6.776 -3.657 -0.885 1.00 95.19 80 TYR A CA 1
ATOM 652 C C . TYR A 1 80 ? -7.330 -5.049 -0.577 1.00 95.19 80 TYR A C 1
ATOM 654 O O . TYR A 1 80 ? -8.132 -5.592 -1.336 1.00 95.19 80 TYR A O 1
ATOM 662 N N . ASN A 1 81 ? -6.914 -5.613 0.554 1.00 93.25 81 ASN A N 1
ATOM 663 C CA . ASN A 1 81 ? -7.439 -6.864 1.076 1.00 93.25 81 ASN A CA 1
ATOM 664 C C . ASN A 1 81 ? -8.584 -6.559 2.050 1.00 93.25 81 ASN A C 1
ATOM 666 O O . ASN A 1 81 ? -8.355 -6.069 3.161 1.00 93.25 81 ASN A O 1
ATOM 670 N N . SER A 1 82 ? -9.821 -6.836 1.635 1.00 91.56 82 SER A N 1
ATOM 671 C CA . SER A 1 82 ? -11.025 -6.551 2.423 1.00 91.56 82 SER A CA 1
ATOM 672 C C . SER A 1 82 ? -11.151 -7.399 3.687 1.00 91.56 82 SER A C 1
ATOM 674 O O . SER A 1 82 ? -11.705 -6.915 4.676 1.00 91.56 82 SER A O 1
ATOM 676 N N . ASP A 1 83 ? -10.621 -8.624 3.674 1.00 93.38 83 ASP A N 1
ATOM 677 C CA . ASP A 1 83 ? -10.732 -9.571 4.787 1.00 93.38 83 ASP A CA 1
ATOM 678 C C . ASP A 1 83 ? -9.754 -9.215 5.907 1.00 93.38 83 ASP A C 1
ATOM 680 O O . ASP A 1 83 ? -10.119 -9.143 7.082 1.00 93.38 83 ASP A O 1
ATOM 684 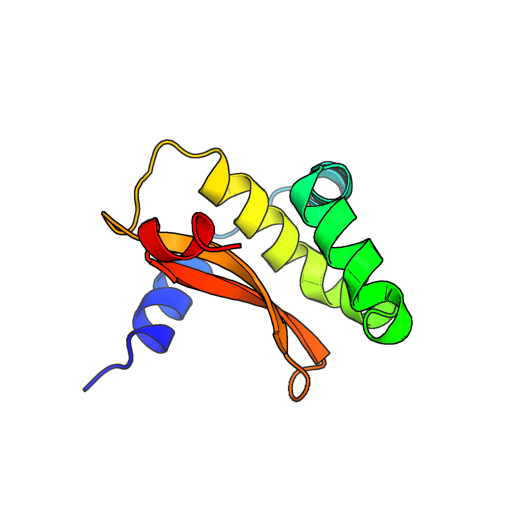N N . LEU A 1 84 ? -8.509 -8.913 5.535 1.00 90.56 84 LEU A N 1
ATOM 685 C CA . LEU A 1 84 ? -7.452 -8.533 6.473 1.00 90.56 84 LEU A CA 1
ATOM 686 C C . LEU A 1 84 ? -7.456 -7.034 6.805 1.00 90.56 84 LEU A C 1
ATOM 688 O O . LEU A 1 84 ? -6.806 -6.611 7.765 1.00 90.56 84 LEU A O 1
ATOM 692 N N . LYS A 1 85 ? -8.194 -6.228 6.032 1.00 93.25 85 LYS A N 1
ATOM 693 C CA . LYS A 1 85 ? -8.229 -4.759 6.106 1.00 93.25 85 LYS A CA 1
ATOM 694 C C . LYS A 1 85 ? -6.828 -4.149 6.088 1.00 93.25 85 LYS A C 1
ATOM 696 O O . LYS A 1 85 ? -6.467 -3.347 6.953 1.00 93.25 85 LYS A O 1
ATOM 701 N N . ILE A 1 86 ? -6.047 -4.551 5.089 1.00 93.31 86 ILE A N 1
ATOM 702 C CA . ILE A 1 86 ? -4.700 -4.045 4.811 1.00 93.31 86 ILE A CA 1
ATOM 703 C C . ILE A 1 86 ? -4.532 -3.772 3.317 1.00 93.31 86 ILE A C 1
ATOM 705 O O . ILE A 1 86 ? -5.274 -4.288 2.485 1.00 93.31 86 ILE A O 1
ATOM 709 N N . ILE A 1 87 ? -3.527 -2.975 2.987 1.00 94.06 87 ILE A N 1
ATOM 710 C CA . ILE A 1 87 ? -2.980 -2.857 1.641 1.00 94.06 87 ILE A CA 1
ATOM 711 C C . ILE A 1 87 ? -1.856 -3.885 1.542 1.00 94.06 87 ILE A C 1
ATOM 713 O O . ILE A 1 87 ? -0.937 -3.888 2.365 1.00 94.06 87 ILE A O 1
ATOM 717 N N . GLU A 1 88 ? -1.946 -4.775 0.567 1.00 93.50 88 GLU A N 1
ATOM 718 C CA . GLU A 1 88 ? -0.976 -5.835 0.310 1.00 93.50 88 GLU A CA 1
ATOM 719 C C . GLU A 1 88 ? -0.292 -5.638 -1.044 1.00 93.50 88 GLU A C 1
ATOM 721 O O . GLU A 1 88 ? -0.769 -4.883 -1.894 1.00 93.50 88 GLU A O 1
ATOM 726 N N . ILE A 1 89 ? 0.836 -6.322 -1.224 1.00 91.25 89 ILE A N 1
ATOM 727 C CA . ILE A 1 89 ? 1.549 -6.3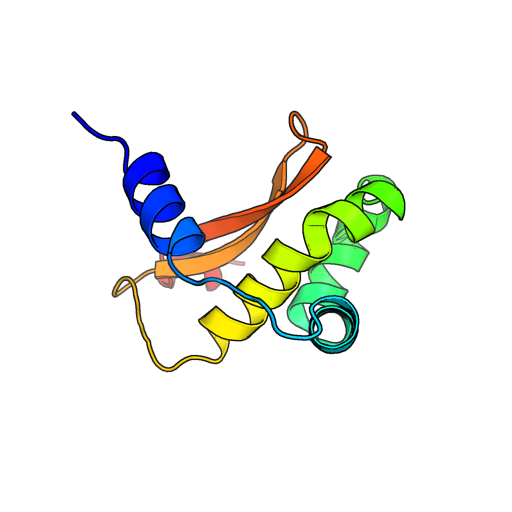79 -2.499 1.00 91.25 89 ILE A CA 1
ATOM 728 C C . ILE A 1 89 ? 1.076 -7.632 -3.223 1.00 91.25 89 ILE A C 1
ATOM 730 O O . ILE A 1 89 ? 1.147 -8.730 -2.672 1.00 91.25 89 ILE A O 1
ATOM 734 N N . ARG A 1 90 ? 0.615 -7.471 -4.459 1.00 90.06 90 ARG A N 1
ATOM 735 C CA . ARG A 1 90 ? 0.354 -8.579 -5.384 1.00 90.06 90 ARG A CA 1
ATOM 736 C C . ARG A 1 90 ? 1.279 -8.455 -6.583 1.00 90.06 90 ARG A C 1
ATOM 738 O O . ARG A 1 90 ? 1.795 -7.377 -6.841 1.00 90.06 90 ARG A O 1
ATOM 745 N N . TYR A 1 91 ? 1.463 -9.536 -7.326 1.00 86.31 91 TYR A N 1
ATOM 746 C CA . TYR A 1 91 ? 2.228 -9.511 -8.569 1.00 86.31 91 TYR A CA 1
ATOM 747 C C . TYR A 1 91 ? 1.296 -9.757 -9.74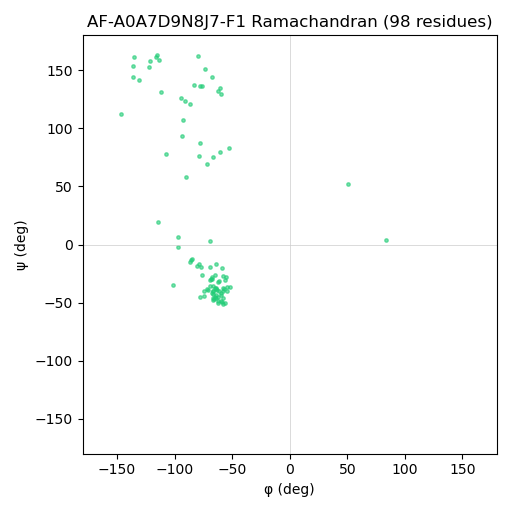4 1.00 86.31 91 TYR A C 1
ATOM 749 O O . TYR A 1 91 ? 0.516 -10.709 -9.726 1.00 86.31 91 TYR A O 1
ATOM 757 N N . THR A 1 92 ? 1.391 -8.908 -10.763 1.00 82.06 92 THR A N 1
ATOM 758 C CA . THR A 1 92 ? 0.678 -9.087 -12.031 1.00 82.06 92 THR A CA 1
ATOM 759 C C . THR A 1 92 ? 1.653 -9.165 -13.197 1.00 82.06 92 THR A C 1
ATOM 761 O O . THR A 1 92 ? 2.791 -8.709 -13.084 1.00 82.06 92 THR A O 1
ATOM 764 N N . LEU A 1 93 ? 1.220 -9.758 -14.309 1.00 80.62 93 LEU A N 1
ATOM 765 C CA . LEU A 1 93 ? 2.001 -9.825 -15.539 1.00 80.62 93 LEU A CA 1
ATOM 766 C C . LEU A 1 93 ? 2.266 -8.410 -16.068 1.00 80.62 93 LEU A C 1
ATOM 768 O O . LEU A 1 93 ? 1.340 -7.620 -16.242 1.00 80.62 93 LEU A O 1
ATOM 772 N N . THR A 1 94 ? 3.516 -8.104 -16.419 1.00 70.00 94 THR A N 1
ATOM 773 C CA . THR A 1 94 ? 3.931 -6.782 -16.934 1.00 70.00 94 THR A CA 1
ATOM 774 C C . THR A 1 94 ? 3.119 -6.347 -18.166 1.00 70.00 94 THR A C 1
ATOM 776 O O . THR A 1 94 ? 2.910 -5.158 -18.405 1.00 70.00 94 THR A O 1
ATOM 779 N N . ASN A 1 95 ? 2.616 -7.309 -18.943 1.00 64.75 95 ASN A N 1
ATOM 780 C CA . ASN A 1 95 ? 1.839 -7.057 -20.157 1.00 64.75 95 ASN A CA 1
ATOM 781 C C . ASN A 1 95 ? 0.372 -6.671 -19.887 1.00 64.75 95 ASN A C 1
ATOM 783 O O . ASN A 1 95 ? -0.278 -6.139 -20.785 1.00 64.75 95 ASN A O 1
ATOM 787 N N . GLU A 1 96 ? -0.157 -6.912 -18.683 1.00 58.91 96 GLU A N 1
ATOM 788 C CA . GLU A 1 96 ? -1.536 -6.547 -18.325 1.00 58.91 96 GLU A CA 1
ATOM 789 C C . GLU A 1 96 ? -1.682 -5.069 -17.943 1.00 58.91 96 GLU A C 1
ATOM 791 O O . GLU A 1 96 ? -2.775 -4.521 -18.052 1.00 58.91 96 GLU A O 1
ATOM 796 N N . LEU A 1 97 ? -0.585 -4.381 -17.601 1.00 55.44 97 LEU A N 1
ATOM 797 C CA . LEU A 1 97 ? -0.603 -2.950 -17.268 1.00 55.44 97 LEU A CA 1
ATOM 798 C C . LEU A 1 97 ? -0.900 -2.035 -18.477 1.00 55.44 97 LEU A C 1
ATOM 800 O O . LEU A 1 97 ? -1.289 -0.888 -18.293 1.00 55.44 97 LEU A O 1
ATOM 804 N N . HIS A 1 98 ? -0.715 -2.526 -19.710 1.00 46.78 98 HIS A N 1
ATOM 805 C CA . HIS A 1 98 ? -0.821 -1.738 -20.951 1.00 46.78 98 HIS A CA 1
ATOM 806 C C . HIS A 1 98 ? -2.178 -1.855 -21.662 1.00 46.78 98 HIS A C 1
ATOM 808 O O . HIS A 1 98 ? -2.334 -1.369 -22.783 1.00 46.78 98 HIS A O 1
ATOM 814 N N . ARG A 1 99 ? -3.161 -2.524 -21.055 1.00 43.31 99 ARG A N 1
ATOM 815 C CA . ARG A 1 99 ? -4.521 -2.599 -21.594 1.00 43.31 99 ARG A CA 1
ATOM 816 C C . ARG A 1 99 ? -5.459 -1.749 -20.749 1.00 43.31 99 ARG A C 1
ATOM 818 O O . ARG A 1 99 ? -6.185 -2.330 -19.964 1.00 43.31 99 ARG A O 1
ATOM 825 N N . HIS A 1 100 ? -5.452 -0.428 -20.907 1.00 36.56 100 HIS A N 1
ATOM 826 C CA . HIS A 1 100 ? -6.618 0.432 -20.658 1.00 36.56 100 HIS A CA 1
ATOM 827 C C . HIS A 1 100 ? -6.409 1.820 -21.260 1.00 36.56 100 HIS A C 1
ATOM 829 O O . HIS A 1 100 ? -5.312 2.388 -21.067 1.00 36.56 100 HIS A O 1
#

Sequence (100 aa):
MRSLDEIFAEQFKKRNLKFDKKSLATEALNDPEVKNFLSQNKDLITQPILNRSLSNIYEFVHQKNSNDKTIDGYQPILAYNSDLKIIEIRYTLTNELHRH

Organism: NCBI:txid1408186